Protein 7BV0 (pdb70)

Structure (mmCIF, N/CA/C/O backbone):
data_7BV0
#
_entry.id   7BV0
#
_cell.length_a   107.660
_cell.length_b   107.660
_cell.length_c   75.458
_cell.angle_alpha   90.000
_cell.angle_beta   90.000
_cell.angle_gamma   120.000
#
_symmetry.space_group_name_H-M   'P 63 2 2'
#
loop_
_entity.id
_entity.type
_entity.pdbx_description
1 polymer 'Protein ORF2'
2 water water
#
loop_
_atom_site.group_PDB
_atom_site.id
_atom_site.type_symbol
_atom_site.label_atom_id
_atom_site.label_alt_id
_atom_site.label_comp_id
_atom_site.label_asym_id
_atom_site.label_entity_id
_atom_site.label_seq_id
_atom_site.pdbx_PDB_ins_code
_atom_site.Cartn_x
_atom_site.Cartn_y
_atom_site.Cartn_z
_atom_site.occupancy
_atom_site.B_iso_or_equiv
_atom_site.auth_seq_id
_atom_site.auth_comp_id
_atom_site.auth_asym_id
_atom_site.auth_atom_id
_atom_site.pdbx_PDB_model_num
ATOM 1 N N . PRO A 1 80 ? -30.271 -57.521 -10.368 1.00 42.75 80 PRO A N 1
ATOM 2 C CA . PRO A 1 80 ? -28.885 -57.238 -9.986 1.00 30.96 80 PRO A CA 1
ATOM 3 C C . PRO A 1 80 ? -28.631 -55.744 -9.794 1.00 33.03 80 PRO A C 1
ATOM 4 O O . PRO A 1 80 ? -29.305 -54.920 -10.413 1.00 30.87 80 PRO A O 1
ATOM 8 N N . ALA A 1 81 ? -27.666 -55.408 -8.941 1.00 23.93 81 ALA A N 1
ATOM 9 C CA . ALA A 1 81 ? -27.381 -54.010 -8.652 1.00 21.65 81 ALA A CA 1
ATOM 10 C C . ALA A 1 81 ? -26.882 -53.291 -9.900 1.00 19.21 81 ALA A C 1
ATOM 11 O O . ALA A 1 81 ? -26.278 -53.892 -10.794 1.00 20.78 81 ALA A O 1
ATOM 13 N N . ARG A 1 82 ? -27.150 -51.992 -9.956 1.00 17.93 82 ARG A N 1
ATOM 14 C CA . ARG A 1 82 ? -26.673 -51.179 -11.064 1.00 19.02 82 ARG A CA 1
ATOM 15 C C . ARG A 1 82 ? -25.147 -51.217 -11.103 1.00 19.71 82 ARG A C 1
ATOM 16 O O . ARG A 1 82 ? -24.501 -50.993 -10.070 1.00 19.32 82 ARG A O 1
ATOM 24 N N . PRO A 1 83 ? -24.540 -51.518 -12.251 1.00 15.38 83 PRO A N 1
ATOM 25 C CA . PRO A 1 83 ? -23.079 -51.664 -12.298 1.00 17.08 83 PRO A CA 1
ATOM 26 C C . PRO A 1 83 ? -22.361 -50.370 -11.947 1.00 14.38 83 PRO A C 1
ATOM 27 O O . PRO A 1 83 ? -22.877 -49.268 -12.148 1.00 14.87 83 PRO A O 1
ATOM 31 N N . ILE A 1 84 ? -21.144 -50.523 -11.414 1.00 17.25 84 ILE A N 1
ATOM 32 C CA . ILE A 1 84 ? -20.347 -49.379 -10.986 1.00 14.75 84 ILE A CA 1
ATOM 33 C C . ILE A 1 84 ? -20.035 -48.444 -12.147 1.00 18.84 84 ILE A C 1
ATOM 34 O O . ILE A 1 84 ? -19.772 -47.256 -11.931 1.00 14.86 84 ILE A O 1
ATOM 39 N N . THR A 1 85 ? -20.080 -48.943 -13.381 1.00 15.69 85 THR A N 1
ATOM 40 C CA . THR A 1 85 ? -19.806 -48.121 -14.553 1.00 15.24 85 THR A CA 1
ATOM 41 C C . THR A 1 85 ? -21.002 -47.282 -14.989 1.00 15.10 85 THR A C 1
ATOM 42 O O . THR A 1 85 ? -20.856 -46.467 -15.905 1.00 16.93 85 THR A O 1
ATOM 46 N N . ASN A 1 86 ? -22.168 -47.454 -14.366 1.00 14.25 86 ASN A N 1
ATOM 47 C CA . ASN A 1 86 ? -23.384 -46.729 -14.729 1.00 12.06 86 ASN A CA 1
ATOM 48 C C . ASN A 1 86 ? -23.692 -45.708 -13.644 1.00 14.05 86 ASN A C 1
ATOM 49 O O . ASN A 1 86 ? -24.111 -46.075 -12.541 1.00 17.25 86 ASN A O 1
ATOM 54 N N . TRP A 1 87 ? -23.510 -44.432 -13.963 1.00 13.50 87 TRP A N 1
ATOM 55 C CA . TRP A 1 87 ? -23.778 -43.351 -13.029 1.00 13.28 87 TRP A CA 1
ATOM 56 C C . TRP A 1 87 ? -25.000 -42.558 -13.469 1.00 13.56 87 TRP A C 1
ATOM 57 O O . TRP A 1 87 ? -25.335 -42.501 -14.656 1.00 15.40 87 TRP A O 1
ATOM 68 N N . ARG A 1 88 ? -25.669 -41.952 -12.494 1.00 13.89 88 ARG A N 1
ATOM 69 C CA . ARG A 1 88 ? -26.805 -41.083 -12.743 1.00 12.91 88 ARG A CA 1
ATOM 70 C C . ARG A 1 88 ? -26.641 -39.809 -11.932 1.00 14.44 88 ARG A C 1
ATOM 71 O O . ARG A 1 88 ? -26.036 -39.815 -10.858 1.00 16.09 88 ARG A O 1
ATOM 79 N N . SER A 1 89 ? -27.170 -38.713 -12.468 1.00 15.07 89 SER A N 1
ATOM 80 C CA . SER A 1 89 ? -27.148 -37.447 -11.750 1.00 15.63 89 SER A CA 1
ATOM 81 C C . SER A 1 89 ? -27.846 -37.608 -10.406 1.00 16.95 89 SER A C 1
ATOM 82 O O . SER A 1 89 ? -28.909 -38.228 -10.316 1.00 16.05 89 SER A O 1
ATOM 85 N N . GLY A 1 90 ? -27.234 -37.069 -9.353 1.00 16.87 90 GLY A N 1
ATOM 86 C CA . GLY A 1 90 ? -27.732 -37.265 -8.010 1.00 16.01 90 GLY A CA 1
ATOM 87 C C . GLY A 1 90 ? -27.127 -38.438 -7.270 1.00 15.62 90 GLY A C 1
ATOM 88 O O . GLY A 1 90 ? -27.352 -38.567 -6.059 1.00 16.98 90 GLY A O 1
ATOM 89 N N . ASP A 1 91 ? -26.383 -39.305 -7.956 1.00 13.46 91 ASP A N 1
ATOM 90 C CA . ASP A 1 91 ? -25.643 -40.356 -7.273 1.00 12.89 91 ASP A CA 1
ATOM 91 C C . ASP A 1 91 ? -24.637 -39.744 -6.307 1.00 15.16 91 ASP A C 1
ATOM 92 O O . ASP A 1 91 ? -24.122 -38.644 -6.525 1.00 17.42 91 ASP A O 1
ATOM 97 N N . VAL A 1 92 ? -24.342 -40.473 -5.236 1.00 13.72 92 VAL A N 1
ATOM 98 C CA . VAL A 1 92 ? -23.309 -40.080 -4.285 1.00 12.54 92 VAL A CA 1
ATOM 99 C C . VAL A 1 92 ? -22.079 -40.932 -4.564 1.00 13.89 92 VAL A C 1
ATOM 100 O O . VAL A 1 92 ? -22.168 -42.166 -4.591 1.00 14.87 92 VAL A O 1
ATOM 104 N N . VAL A 1 93 ? -20.937 -40.279 -4.778 1.00 12.21 93 VAL A N 1
ATOM 105 C CA . VAL A 1 93 ? -19.689 -40.962 -5.101 1.00 12.38 93 VAL A CA 1
ATOM 106 C C . VAL A 1 93 ? -18.710 -40.782 -3.941 1.00 14.30 93 VAL A C 1
ATOM 107 O O . VAL A 1 93 ? -18.343 -39.655 -3.581 1.00 14.61 93 VAL A O 1
ATOM 111 N N . TRP A 1 94 ? -18.307 -41.899 -3.348 1.00 12.21 94 TRP A N 1
ATOM 112 C CA . TRP A 1 94 ? -17.283 -41.941 -2.317 1.00 13.70 94 TRP A CA 1
ATOM 113 C C . TRP A 1 94 ? -16.020 -42.543 -2.921 1.00 14.44 94 TRP A C 1
ATOM 114 O O . TRP A 1 94 ? -16.059 -43.620 -3.527 1.00 15.57 94 TRP A O 1
ATOM 125 N N . VAL A 1 95 ? -14.905 -41.838 -2.766 1.00 11.26 95 VAL A N 1
ATOM 126 C CA . VAL A 1 95 ? -13.640 -42.254 -3.359 1.00 12.78 95 VAL A CA 1
ATOM 127 C C . VAL A 1 95 ? -12.554 -42.248 -2.296 1.00 14.54 95 VAL A C 1
ATOM 128 O O . VAL A 1 95 ? -12.586 -41.453 -1.351 1.00 15.56 95 VAL A O 1
ATOM 132 N N . THR A 1 96 ? -11.620 -43.186 -2.438 1.00 12.50 96 THR A N 1
ATOM 133 C CA . THR A 1 96 ? -10.454 -43.288 -1.576 1.00 13.78 96 THR A CA 1
ATOM 134 C C . THR A 1 96 ? -9.218 -43.148 -2.449 1.00 19.14 96 THR A C 1
ATOM 135 O O . THR A 1 96 ? -9.146 -43.756 -3.522 1.00 17.15 96 THR A O 1
ATOM 139 N N . LEU A 1 97 ? -8.257 -42.335 -2.005 1.00 16.43 97 LEU A N 1
ATOM 140 C CA . LEU A 1 97 ? -7.017 -42.104 -2.741 1.00 14.75 97 LEU A CA 1
ATOM 141 C C . LEU A 1 97 ? -5.847 -42.491 -1.843 1.00 16.27 97 LEU A C 1
ATOM 142 O O . LEU A 1 97 ? -5.227 -41.626 -1.204 1.00 17.00 97 LEU A O 1
ATOM 147 N N . PRO A 1 98 ? -5.513 -43.779 -1.775 1.00 14.85 98 PRO A N 1
ATOM 148 C CA . PRO A 1 98 ? -4.373 -44.198 -0.951 1.00 17.54 98 PRO A CA 1
ATOM 149 C C . PRO A 1 98 ? -3.067 -43.676 -1.524 1.00 18.68 98 PRO A C 1
ATOM 150 O O . PRO A 1 98 ? -2.863 -43.672 -2.741 1.00 18.15 98 PRO A O 1
ATOM 154 N N A SER A 1 99 ? -2.186 -43.229 -0.628 0.27 17.86 99 SER A N 1
ATOM 155 N N B SER A 1 99 ? -2.184 -43.231 -0.628 0.73 17.78 99 SER A N 1
ATOM 156 C CA A SER A 1 99 ? -0.852 -42.755 -0.996 0.27 19.67 99 SER A CA 1
ATOM 157 C CA B SER A 1 99 ? -0.851 -42.752 -0.995 0.73 19.65 99 SER A CA 1
ATOM 158 C C A SER A 1 99 ? -0.928 -41.687 -2.085 0.27 18.50 99 SER A C 1
ATOM 159 C C B SER A 1 99 ? -0.928 -41.686 -2.086 0.73 18.49 99 SER A C 1
ATOM 160 O O A SER A 1 99 ? -0.201 -41.721 -3.081 0.27 18.87 99 SER A O 1
ATOM 161 O O B SER A 1 99 ? -0.203 -41.721 -3.082 0.73 18.80 99 SER A O 1
ATOM 166 N N . ALA A 1 100 ? -1.831 -40.730 -1.891 1.00 15.15 100 ALA A N 1
ATOM 167 C CA . ALA A 1 100 ? -2.033 -39.683 -2.880 1.00 16.45 100 ALA A CA 1
ATOM 168 C C . ALA A 1 100 ? -0.828 -38.751 -2.944 1.00 18.43 100 ALA A C 1
ATOM 169 O O . ALA A 1 100 ? -0.136 -38.520 -1.948 1.00 20.52 100 ALA A O 1
ATOM 171 N N . GLU A 1 101 ? -0.581 -38.214 -4.136 1.00 17.26 101 GLU A N 1
ATOM 172 C CA . GLU A 1 101 ? 0.519 -37.292 -4.375 1.00 17.58 101 GLU A CA 1
ATOM 173 C C . GLU A 1 101 ? -0.019 -35.967 -4.897 1.00 15.49 101 GLU A C 1
ATOM 174 O O . GLU A 1 101 ? -1.068 -35.914 -5.544 1.00 17.61 101 GLU A O 1
ATOM 180 N N . TYR A 1 102 ? 0.726 -34.898 -4.629 1.00 18.47 102 TYR A N 1
ATOM 181 C CA . TYR A 1 102 ? 0.352 -33.559 -5.061 1.00 16.23 102 TYR A CA 1
ATOM 182 C C . TYR A 1 102 ? 0.935 -33.271 -6.439 1.00 19.70 102 TYR A C 1
ATOM 183 O O . TYR A 1 102 ? 2.125 -33.499 -6.678 1.00 22.09 102 TYR A O 1
ATOM 192 N N . ALA A 1 103 ? 0.091 -32.773 -7.340 1.00 17.00 103 ALA A N 1
ATOM 193 C CA . ALA A 1 103 ? 0.513 -32.297 -8.651 1.00 19.93 103 ALA A CA 1
ATOM 194 C C . ALA A 1 103 ? 0.202 -30.811 -8.737 1.00 21.27 103 ALA A C 1
ATOM 195 O O . ALA A 1 103 ? -0.944 -30.402 -8.521 1.00 20.05 103 ALA A O 1
ATOM 197 N N . GLN A 1 104 ? 1.220 -30.005 -9.048 1.00 19.18 104 GLN A N 1
ATOM 198 C CA . GLN A 1 104 ? 1.023 -28.559 -9.112 1.00 18.93 104 GLN A CA 1
ATOM 199 C C . GLN A 1 104 ? 0.111 -28.154 -10.265 1.00 18.81 104 GLN A C 1
ATOM 200 O O . GLN A 1 104 ? -0.617 -27.162 -10.154 1.00 20.61 104 GLN A O 1
ATOM 206 N N . SER A 1 105 ? 0.118 -28.903 -11.366 1.00 20.55 105 SER A N 1
ATOM 207 C CA . SER A 1 105 ? -0.658 -28.528 -12.547 1.00 20.57 105 SER A CA 1
ATOM 208 C C . SER A 1 105 ? -1.320 -29.766 -13.134 1.00 24.64 105 SER A C 1
ATOM 209 O O . SER A 1 105 ? -0.638 -30.643 -13.674 1.00 20.53 105 S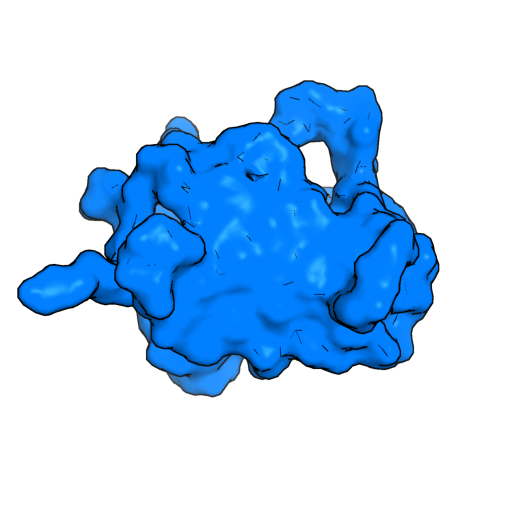ER A O 1
ATOM 212 N N . GLN A 1 106 ? -2.645 -29.830 -13.037 1.00 19.55 106 GLN A N 1
ATOM 213 C CA . GLN A 1 106 ? -3.437 -30.898 -13.634 1.00 22.73 106 GLN A CA 1
ATOM 214 C C . GLN A 1 106 ? -3.936 -30.411 -14.989 1.00 19.64 106 GLN A C 1
ATOM 215 O O . GLN A 1 106 ? -4.686 -29.432 -15.064 1.00 20.82 106 GLN A O 1
ATOM 221 N N A SER A 1 107 ? -3.528 -31.100 -16.058 0.49 18.05 107 SER A N 1
ATOM 222 N N B SER A 1 107 ? -3.530 -31.113 -16.050 0.51 18.00 107 SER A N 1
ATOM 223 C CA A SER A 1 107 ? -3.740 -30.583 -17.407 0.49 20.63 107 SER A CA 1
ATOM 224 C CA B SER A 1 107 ? -3.743 -30.627 -17.409 0.51 20.63 107 SER A CA 1
ATOM 225 C C A SER A 1 107 ? -5.209 -30.541 -17.811 0.49 21.93 107 SER A C 1
ATOM 226 C C B SER A 1 107 ? -5.225 -30.476 -17.732 0.51 21.94 107 SER A C 1
ATOM 227 O O A SER A 1 107 ? -5.571 -29.744 -18.683 0.49 18.75 107 SER A O 1
ATOM 228 O O B SER A 1 107 ? -5.619 -29.552 -18.453 0.51 20.17 107 SER A O 1
ATOM 233 N N . ALA A 1 108 ? -6.060 -31.374 -17.215 1.00 21.52 108 ALA A N 1
ATOM 234 C CA . ALA A 1 108 ? -7.487 -31.332 -17.509 1.00 20.62 108 ALA A CA 1
ATOM 235 C C . ALA A 1 108 ? -8.255 -30.371 -16.609 1.00 22.75 108 ALA A C 1
ATOM 236 O O . ALA A 1 108 ? -9.435 -30.112 -16.869 1.00 24.88 108 ALA A O 1
ATOM 238 N N . MET A 1 109 ? -7.619 -29.833 -15.571 1.00 21.24 109 MET A N 1
ATOM 239 C CA . MET A 1 109 ? -8.251 -28.904 -14.640 1.00 21.01 109 MET A CA 1
ATOM 240 C C . MET A 1 109 ? -7.702 -27.490 -14.799 1.00 20.67 109 MET A C 1
ATOM 241 O O . MET A 1 109 ? -7.496 -26.776 -13.817 1.00 23.37 109 MET A O 1
ATOM 246 N N . GLY A 1 110 ? -7.453 -27.074 -16.038 1.00 19.44 110 GLY A N 1
ATOM 247 C CA . GLY A 1 110 ? -6.921 -25.743 -16.280 1.00 23.67 110 GLY A CA 1
ATOM 248 C C . GLY A 1 110 ? -5.534 -25.523 -15.721 1.00 25.92 110 GLY A C 1
ATOM 249 O O . GLY A 1 110 ? -5.187 -24.389 -15.371 1.00 26.34 110 GLY A O 1
ATOM 250 N N . SER A 1 111 ? -4.731 -26.585 -15.624 1.00 19.51 111 SER A N 1
ATOM 251 C CA . SER A 1 111 ? -3.371 -26.530 -15.080 1.00 20.56 111 SER A CA 1
ATOM 252 C C . SER A 1 111 ? -3.355 -26.078 -13.623 1.00 24.49 111 SER A C 1
ATOM 253 O O . SER A 1 111 ? -2.356 -25.542 -13.137 1.00 22.53 111 SER A O 1
ATOM 256 N N . HIS A 1 112 ? -4.455 -26.296 -12.916 1.00 20.93 112 HIS A N 1
ATOM 257 C CA . HIS A 1 112 ? -4.551 -26.040 -11.488 1.00 21.54 112 HIS A CA 1
ATOM 258 C C . HIS A 1 112 ? -4.181 -27.298 -10.710 1.00 20.34 112 HIS A C 1
ATOM 259 O O . HIS A 1 112 ? -4.168 -28.399 -11.267 1.00 22.17 112 HIS A O 1
ATOM 266 N N . PRO A 1 113 ? -3.847 -27.174 -9.424 1.00 17.85 113 PRO A N 1
ATOM 267 C CA . PRO A 1 113 ? -3.303 -28.323 -8.688 1.00 13.78 113 PRO A CA 1
ATOM 268 C C . PRO A 1 113 ? -4.344 -29.405 -8.437 1.00 19.65 113 PRO A C 1
ATOM 269 O O . PRO A 1 113 ? -5.554 -29.204 -8.561 1.00 18.61 113 PRO A O 1
ATOM 273 N N . ALA A 1 114 ? -3.838 -30.579 -8.062 1.00 19.68 114 ALA A N 1
ATOM 274 C CA . ALA A 1 114 ? -4.691 -31.723 -7.779 1.00 16.91 114 ALA A CA 1
ATOM 275 C C . ALA A 1 114 ? -3.928 -32.736 -6.938 1.00 19.76 114 ALA A C 1
ATOM 276 O O . ALA A 1 114 ? -2.704 -32.846 -7.032 1.00 21.33 114 ALA A O 1
ATOM 278 N N . TYR A 1 115 ? -4.669 -33.460 -6.102 1.00 15.14 115 TYR A N 1
ATOM 279 C CA . TYR A 1 115 ? -4.171 -34.677 -5.477 1.00 15.59 115 TYR A CA 1
ATOM 280 C C . TYR A 1 115 ? -4.584 -35.864 -6.335 1.00 15.73 115 TYR A C 1
ATOM 281 O O . TYR A 1 115 ? -5.690 -35.888 -6.882 1.00 15.39 115 TYR A O 1
ATOM 290 N N . TRP A 1 116 ? -3.694 -36.847 -6.462 1.00 17.01 116 TRP A N 1
ATOM 291 C CA . TRP A 1 116 ? -3.974 -37.990 -7.318 1.00 14.78 116 TRP A CA 1
ATOM 292 C C . TRP A 1 116 ? -3.410 -39.266 -6.711 1.00 15.23 116 TRP A C 1
ATOM 293 O O . TRP A 1 116 ? -2.416 -39.244 -5.982 1.00 16.97 116 TRP A O 1
ATOM 304 N N . SER A 1 117 ? -4.060 -40.383 -7.031 1.00 16.62 117 SER A N 1
ATOM 305 C CA . SER A 1 117 ? -3.657 -41.698 -6.560 1.00 15.18 117 SER A CA 1
ATOM 306 C C . SER A 1 117 ? -3.791 -42.700 -7.696 1.00 17.31 117 SER A C 1
ATOM 307 O O . SER A 1 117 ? -4.675 -42.581 -8.548 1.00 15.54 117 SER A O 1
ATOM 310 N N . GLU A 1 118 ? -2.899 -43.685 -7.703 1.00 17.21 118 GLU A N 1
ATOM 311 C CA . GLU A 1 118 ? -2.956 -44.781 -8.658 1.00 17.47 118 GLU A CA 1
ATOM 312 C C . GLU A 1 118 ? -3.559 -46.045 -8.062 1.00 20.30 118 GLU A C 1
ATOM 313 O O . GLU A 1 118 ? -3.607 -47.074 -8.742 1.00 19.17 118 GLU A O 1
ATOM 319 N N . GLU A 1 119 ? -4.011 -45.996 -6.808 1.00 16.16 119 GLU A N 1
ATOM 320 C CA . GLU A 1 119 ? -4.641 -47.133 -6.146 1.00 16.12 119 GLU A CA 1
ATOM 321 C C . GLU A 1 1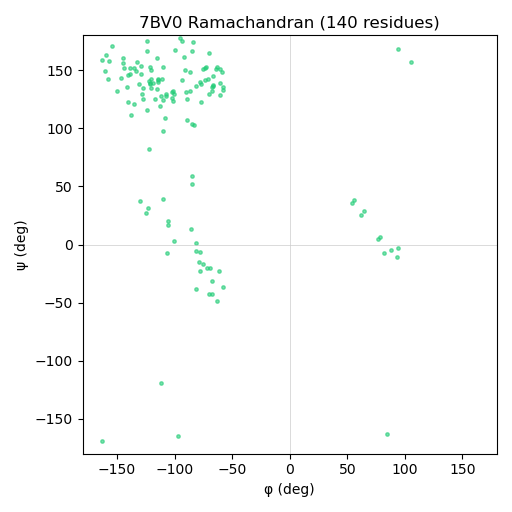19 ? -6.041 -46.771 -5.659 1.00 14.82 119 GLU A C 1
ATOM 322 O O . GLU A 1 119 ? -6.516 -47.300 -4.652 1.00 15.56 119 GLU A O 1
ATOM 328 N N . ALA A 1 120 ? -6.715 -45.879 -6.377 1.00 15.05 120 ALA A N 1
ATOM 329 C CA . ALA A 1 120 ? -7.975 -45.327 -5.909 1.00 14.91 120 ALA A CA 1
ATOM 330 C C . ALA A 1 120 ? -9.114 -46.328 -6.060 1.00 15.37 120 ALA A C 1
ATOM 331 O O . ALA A 1 120 ? -9.104 -47.192 -6.940 1.00 13.23 120 ALA A O 1
ATOM 333 N N . THR A 1 121 ? -10.103 -46.201 -5.179 1.00 13.40 121 THR A N 1
ATOM 334 C CA . THR A 1 121 ? -11.346 -46.947 -5.277 1.00 12.70 121 THR A CA 1
ATOM 335 C C . THR A 1 121 ? -12.503 -45.965 -5.387 1.00 15.87 121 THR A C 1
ATOM 336 O O . THR A 1 121 ? -12.438 -44.844 -4.874 1.00 14.99 121 THR A O 1
ATOM 340 N N . ILE A 1 122 ? -13.559 -46.387 -6.074 1.00 14.43 122 ILE A N 1
ATOM 341 C CA . ILE A 1 122 ? -14.736 -45.555 -6.282 1.00 12.04 122 ILE A CA 1
ATOM 342 C C . ILE A 1 122 ? -15.965 -46.340 -5.842 1.00 14.81 122 ILE A C 1
ATOM 343 O O . ILE A 1 122 ? -16.101 -47.528 -6.157 1.00 15.15 122 ILE A O 1
ATOM 348 N N . ILE A 1 123 ? -16.844 -45.681 -5.088 1.00 12.91 123 ILE A N 1
ATOM 349 C CA . ILE A 1 123 ? -18.014 -46.312 -4.490 1.00 12.42 123 ILE A CA 1
ATOM 350 C C . ILE A 1 123 ? -19.249 -45.501 -4.849 1.00 13.75 123 ILE A C 1
ATOM 351 O O . ILE A 1 123 ? -19.268 -44.278 -4.665 1.00 13.00 123 ILE A O 1
ATOM 356 N N . ASN A 1 124 ? -20.276 -46.178 -5.355 1.00 11.05 124 ASN A N 1
ATOM 357 C CA . ASN A 1 124 ? -21.609 -45.598 -5.474 1.00 13.50 124 ASN A CA 1
ATOM 358 C C . ASN A 1 124 ? -22.337 -45.892 -4.168 1.00 11.76 124 ASN A C 1
ATOM 359 O O . ASN A 1 124 ? -22.715 -47.038 -3.905 1.00 14.23 124 ASN A O 1
ATOM 364 N N . VAL A 1 125 ? -22.528 -44.859 -3.344 1.00 13.82 125 VAL A N 1
ATOM 365 C CA . VAL A 1 125 ? -22.930 -45.086 -1.958 1.00 16.19 125 VAL A CA 1
ATOM 366 C C . VAL A 1 125 ? -24.340 -45.663 -1.881 1.00 19.51 125 VAL A C 1
ATOM 367 O O . VAL A 1 125 ? -24.601 -46.592 -1.106 1.00 21.04 125 VAL A O 1
ATOM 371 N N . ALA A 1 126 ? -25.270 -45.134 -2.680 1.00 15.89 126 ALA A N 1
ATOM 372 C CA . ALA A 1 126 ? -26.651 -45.602 -2.597 1.00 19.44 126 ALA A CA 1
ATOM 373 C C . ALA A 1 126 ? -26.795 -47.024 -3.131 1.00 23.67 126 ALA A C 1
ATOM 374 O O . ALA A 1 126 ? -27.498 -47.845 -2.530 1.00 23.60 126 ALA A O 1
ATOM 376 N N . THR A 1 127 ? -26.141 -47.339 -4.253 1.00 17.82 127 THR A N 1
ATOM 377 C CA . THR A 1 127 ? -26.219 -48.694 -4.791 1.00 19.51 127 THR A CA 1
ATOM 378 C C . THR A 1 127 ? -25.331 -49.674 -4.038 1.00 22.08 127 THR A C 1
ATOM 379 O O . THR A 1 127 ? -25.591 -50.882 -4.079 1.00 22.21 127 THR A O 1
ATOM 383 N N . GLY A 1 128 ? -24.293 -49.185 -3.360 1.00 17.52 128 GLY A N 1
ATOM 384 C CA . GLY A 1 128 ? -23.361 -50.039 -2.659 1.00 18.63 128 GLY A CA 1
ATOM 385 C C . GLY A 1 128 ? -22.279 -50.652 -3.518 1.00 19.49 128 GLY A C 1
ATOM 386 O O . GLY A 1 128 ? -21.364 -51.282 -2.972 1.00 22.46 128 GLY A O 1
ATOM 387 N N . GLN A 1 129 ? -22.348 -50.497 -4.837 1.00 16.17 129 GLN A N 1
ATOM 388 C CA . GLN A 1 129 ? -21.341 -51.073 -5.716 1.00 15.41 129 GLN A CA 1
ATOM 389 C C . GLN A 1 129 ? -20.035 -50.290 -5.625 1.00 18.21 129 GLN A C 1
ATOM 390 O O . GLN A 1 129 ? -20.021 -49.089 -5.343 1.00 15.11 129 GLN A O 1
ATOM 396 N N . ARG A 1 130 ? -18.928 -50.984 -5.878 1.00 15.81 130 ARG A N 1
ATOM 397 C CA . ARG A 1 130 ? -17.613 -50.371 -5.760 1.00 15.46 130 ARG A CA 1
ATOM 398 C C . ARG A 1 130 ? -16.622 -51.149 -6.610 1.00 18.51 130 ARG A C 1
ATOM 399 O O . ARG A 1 130 ? -16.834 -52.323 -6.925 1.00 16.98 130 ARG A O 1
ATOM 407 N N . ALA A 1 131 ? -15.527 -50.481 -6.964 1.00 14.44 131 ALA A N 1
ATOM 408 C CA . ALA A 1 131 ? -14.464 -51.118 -7.727 1.00 18.47 131 ALA A CA 1
ATOM 409 C C . ALA A 1 131 ? -13.203 -50.276 -7.625 1.00 17.43 131 ALA A C 1
ATOM 410 O O . ALA A 1 131 ? -13.252 -49.081 -7.323 1.00 16.49 131 ALA A O 1
ATOM 412 N N . ALA A 1 132 ? -12.069 -50.921 -7.875 1.00 15.02 132 ALA A N 1
ATOM 413 C CA . ALA A 1 132 ? -10.829 -50.184 -8.053 1.00 13.55 132 ALA A CA 1
ATOM 414 C C . ALA A 1 132 ? -10.917 -49.353 -9.325 1.00 15.81 132 ALA A C 1
ATOM 415 O O . ALA A 1 132 ? -11.400 -49.825 -10.358 1.00 16.27 132 ALA A O 1
ATOM 417 N N . VAL A 1 133 ? -10.468 -48.098 -9.240 1.00 14.33 133 VAL A N 1
ATOM 418 C CA . VAL A 1 133 ? -10.510 -47.214 -10.403 1.00 11.99 133 VAL A CA 1
A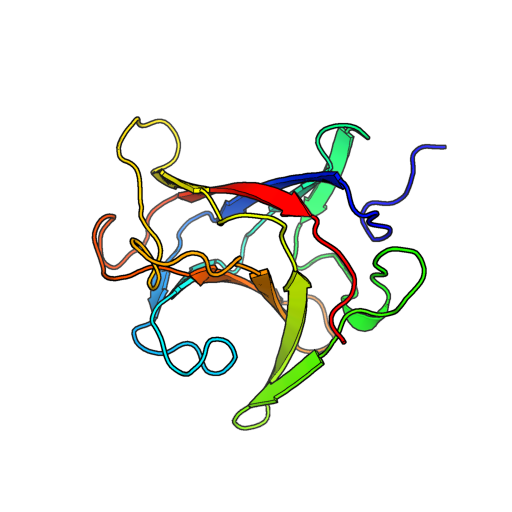TOM 419 C C . VAL A 1 133 ? -9.725 -47.818 -11.563 1.00 14.99 133 VAL A C 1
ATOM 420 O O . VAL A 1 133 ? -10.133 -47.714 -12.727 1.00 14.29 133 VAL A O 1
ATOM 424 N N . SER A 1 134 ? -8.609 -48.485 -11.265 1.00 13.90 134 SER A N 1
ATOM 425 C CA . SER A 1 134 ? -7.795 -49.097 -12.311 1.00 13.97 134 SER A CA 1
ATOM 426 C C . SER A 1 134 ? -8.435 -50.340 -12.918 1.00 17.14 134 SER A C 1
ATOM 427 O O . SER A 1 134 ? -7.943 -50.830 -13.940 1.00 18.06 134 SER A O 1
ATOM 430 N N A SER A 1 135 ? -9.506 -50.858 -12.319 0.25 16.58 135 SER A N 1
ATOM 431 N N B SER A 1 135 ? -9.505 -50.865 -12.324 0.75 16.93 135 SER A N 1
ATOM 432 C CA A SER A 1 135 ? -10.210 -52.024 -12.834 0.25 18.71 135 SER A CA 1
ATOM 433 C CA B SER A 1 135 ? -10.192 -52.025 -12.877 0.75 18.78 135 SER A CA 1
ATOM 434 C C A SER A 1 135 ? -11.412 -51.658 -13.692 0.25 19.97 135 SER A C 1
ATOM 435 C C B SER A 1 135 ? -11.300 -51.647 -13.849 0.75 20.33 135 SER A C 1
ATOM 436 O O A SER A 1 135 ? -12.138 -52.555 -14.131 0.25 18.26 135 SER A O 1
ATOM 437 O O B SER A 1 135 ? -11.839 -52.530 -14.524 0.75 18.11 135 SER A O 1
ATOM 442 N N . ILE A 1 136 ? -11.642 -50.371 -13.937 1.00 13.78 136 ILE A N 1
ATOM 443 C CA . ILE A 1 136 ? -12.769 -49.905 -14.734 1.00 13.08 136 ILE A CA 1
ATOM 444 C C . ILE A 1 136 ? -12.283 -49.514 -16.122 1.00 16.70 136 ILE A C 1
ATOM 445 O O . ILE A 1 136 ? -11.252 -48.847 -16.269 1.00 15.45 136 ILE A O 1
ATOM 450 N N . LYS A 1 137 ? -13.019 -49.939 -17.148 1.00 14.08 137 LYS A N 1
ATOM 451 C CA . LYS A 1 137 ? -12.776 -49.481 -18.515 1.00 14.40 137 LYS A CA 1
ATOM 452 C C . LYS A 1 137 ? -13.494 -48.149 -18.684 1.00 13.52 137 LYS A C 1
ATOM 453 O O . LYS A 1 137 ? -14.714 -48.099 -18.850 1.00 14.63 137 LYS A O 1
ATOM 459 N N . TRP A 1 138 ? -12.734 -47.054 -18.638 1.00 15.67 138 TRP A N 1
ATOM 460 C CA . TRP A 1 138 ? -13.359 -45.748 -18.473 1.00 14.46 138 TRP A CA 1
ATOM 461 C C . TRP A 1 138 ? -14.037 -45.246 -19.740 1.00 15.11 138 TRP A C 1
ATOM 462 O O . TRP A 1 138 ? -14.881 -44.348 -19.653 1.00 16.06 138 TRP A O 1
ATOM 473 N N . ASP A 1 139 ? -13.725 -45.817 -20.903 1.00 13.20 139 ASP A N 1
ATOM 474 C CA . ASP A 1 139 ? -14.471 -45.466 -22.104 1.00 16.53 139 ASP A CA 1
ATOM 475 C C . ASP A 1 139 ? -15.791 -46.219 -22.214 1.00 16.45 139 ASP A C 1
ATOM 476 O O . ASP A 1 139 ? -16.522 -46.021 -23.190 1.00 16.74 139 ASP A O 1
ATOM 481 N N . GLN A 1 140 ? -16.115 -47.065 -21.231 1.00 13.56 140 GLN A N 1
ATOM 482 C CA . GLN A 1 140 ? -17.418 -47.708 -21.137 1.00 13.45 140 GLN A CA 1
ATOM 483 C C . GLN A 1 140 ? -18.295 -47.128 -20.036 1.00 16.88 140 GLN A C 1
ATOM 484 O O . GLN A 1 140 ? -19.469 -47.500 -19.942 1.00 15.22 140 GLN A O 1
ATOM 490 N N . VAL A 1 141 ? -17.758 -46.236 -19.201 1.00 14.47 141 VAL A N 1
ATOM 491 C CA . VAL A 1 141 ? -18.546 -45.613 -18.145 1.00 12.20 141 VAL A CA 1
ATOM 492 C C . VAL A 1 141 ? -19.543 -44.643 -18.761 1.00 13.74 141 VAL A C 1
ATOM 493 O O . VAL A 1 141 ? -19.242 -43.955 -19.746 1.00 16.78 141 VAL A O 1
ATOM 497 N N . THR A 1 142 ? -20.744 -44.584 -18.189 1.00 13.47 142 THR A N 1
ATOM 498 C CA . THR A 1 142 ? -21.759 -43.656 -18.658 1.00 13.15 142 THR A CA 1
ATOM 499 C C . THR A 1 142 ? -22.326 -42.847 -17.503 1.00 18.27 142 THR A C 1
ATOM 500 O O . THR A 1 142 ? -22.327 -43.285 -16.349 1.00 15.69 142 THR A O 1
ATOM 504 N N . LEU A 1 143 ? -22.804 -41.653 -17.840 1.00 13.83 143 LEU A N 1
ATOM 505 C CA . LEU A 1 143 ? -23.549 -40.792 -16.934 1.00 13.73 143 LEU A CA 1
ATOM 506 C C . LEU A 1 143 ? -24.877 -40.473 -17.601 1.00 15.52 143 LEU A C 1
ATOM 507 O O . LEU A 1 143 ? -24.901 -39.829 -18.656 1.00 17.87 143 LEU A O 1
ATOM 512 N N . ASN A 1 144 ? -25.973 -40.931 -16.994 1.00 15.90 144 ASN A N 1
ATOM 513 C CA . ASN A 1 144 ? -27.308 -40.804 -17.582 1.00 16.72 144 ASN A CA 1
ATOM 514 C C . ASN A 1 144 ? -27.352 -41.424 -18.978 1.00 21.72 144 ASN A C 1
ATOM 515 O O . ASN A 1 144 ? -27.994 -40.901 -19.892 1.00 19.00 144 ASN A O 1
ATOM 520 N N . GLY A 1 145 ? -26.651 -42.543 -19.149 1.00 14.57 145 GLY A N 1
ATOM 521 C CA . GLY A 1 145 ? -26.645 -43.247 -20.414 1.00 17.95 145 GLY A CA 1
ATOM 522 C C . GLY A 1 145 ? -25.754 -42.658 -21.484 1.00 20.17 145 GLY A C 1
ATOM 523 O O . GLY A 1 145 ? -25.795 -43.129 -22.626 1.00 18.77 145 GLY A O 1
ATOM 524 N N . LYS A 1 146 ? -24.955 -41.647 -21.161 1.00 16.92 146 LYS A N 1
ATOM 525 C CA . LYS A 1 146 ? -24.061 -41.014 -22.119 1.00 17.18 146 LYS A CA 1
ATOM 526 C C . LYS A 1 146 ? -22.615 -41.260 -21.716 1.00 17.52 146 LYS A C 1
ATOM 527 O O . LYS A 1 146 ? -22.282 -41.238 -20.528 1.00 16.82 146 LYS A O 1
ATOM 533 N N . ALA A 1 147 ? -21.759 -41.493 -22.710 1.00 15.33 147 ALA A N 1
ATOM 534 C CA . ALA A 1 147 ? -20.337 -41.650 -22.441 1.00 16.45 147 ALA A CA 1
ATOM 535 C C . ALA A 1 147 ? -19.785 -40.400 -21.767 1.00 16.35 147 ALA A C 1
ATOM 536 O O . ALA A 1 147 ? -20.254 -39.283 -21.998 1.00 17.67 147 ALA A O 1
ATOM 538 N N . LEU A 1 148 ? -18.784 -40.597 -20.915 1.00 12.79 148 LEU A N 1
ATOM 539 C CA . LEU A 1 148 ? -18.168 -39.472 -20.228 1.00 14.92 148 LEU A CA 1
ATOM 540 C C . LEU A 1 148 ? -17.433 -38.581 -21.219 1.00 19.07 148 LEU A C 1
ATOM 541 O O . LEU A 1 148 ? -16.862 -39.058 -22.204 1.00 19.04 148 LEU A O 1
ATOM 546 N N . HIS A 1 149 ? -17.463 -37.276 -20.960 1.00 14.28 149 HIS A N 1
ATOM 547 C CA . HIS A 1 149 ? -16.602 -36.357 -21.689 1.00 17.88 149 HIS A CA 1
ATOM 548 C C . HIS A 1 149 ? -15.144 -36.727 -21.452 1.00 17.46 149 HIS A C 1
ATOM 549 O O . HIS A 1 149 ? -14.752 -37.075 -20.335 1.00 15.27 149 HIS A O 1
ATOM 556 N N . LYS A 1 150 ? -14.339 -36.671 -22.511 1.00 17.38 150 LYS A N 1
ATOM 557 C CA . LYS A 1 150 ? -12.924 -36.994 -22.412 1.00 15.52 150 LYS A CA 1
ATOM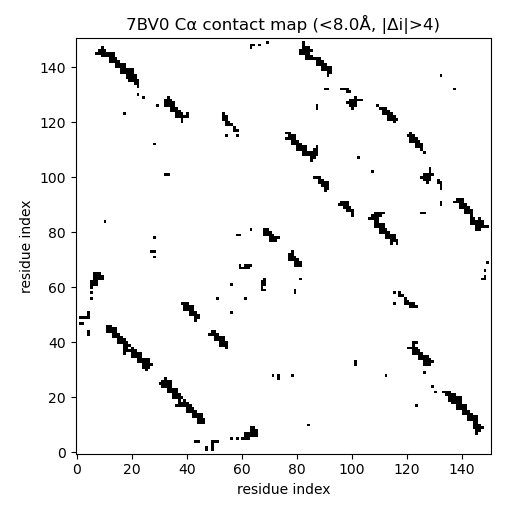 558 C C . LYS A 1 150 ? -12.092 -35.959 -23.158 1.00 17.48 150 LYS A C 1
ATOM 559 O O . LYS A 1 150 ? -12.556 -35.336 -24.117 1.00 16.98 150 LYS A O 1
ATOM 565 N N . GLU A 1 151 ? -10.855 -35.783 -22.696 1.00 17.80 151 GLU A N 1
ATOM 566 C CA . GLU A 1 151 ? -9.919 -34.828 -23.271 1.00 18.23 151 GLU A CA 1
ATOM 567 C C . GLU A 1 151 ? -8.526 -35.434 -23.290 1.00 18.47 151 GLU A C 1
ATOM 568 O O . GLU A 1 151 ? -8.146 -36.183 -22.386 1.00 20.33 151 GLU A O 1
ATOM 574 N N . THR A 1 152 ? -7.762 -35.091 -24.324 1.00 18.48 152 THR A N 1
ATOM 575 C CA . THR A 1 152 ? -6.365 -35.485 -24.434 1.00 18.54 152 THR A CA 1
ATOM 576 C C . THR A 1 152 ? -5.487 -34.269 -24.184 1.00 20.68 152 THR A C 1
ATOM 577 O O . THR A 1 152 ? -5.698 -33.212 -24.789 1.00 21.65 152 THR A O 1
ATOM 581 N N . HIS A 1 153 ? -4.517 -34.419 -23.285 1.00 17.39 153 HIS A N 1
ATOM 582 C CA . HIS A 1 153 ? -3.599 -33.346 -22.929 1.00 17.24 153 HIS A CA 1
ATOM 583 C C . HIS A 1 153 ? -2.192 -33.912 -22.887 1.00 21.06 153 HIS A C 1
ATOM 584 O O . HIS A 1 153 ? -1.919 -34.836 -22.113 1.00 17.21 153 HIS A O 1
ATOM 591 N N . SER A 1 154 ? -1.305 -33.349 -23.710 1.00 18.90 154 SER A N 1
ATOM 592 C CA . SER A 1 154 ? 0.080 -33.803 -23.824 1.00 19.43 154 SER A CA 1
ATOM 593 C C . SER A 1 154 ? 0.134 -35.296 -24.137 1.00 17.36 154 SER A C 1
ATOM 594 O O . SER A 1 154 ? 1.010 -36.024 -23.666 1.00 22.96 154 SER A O 1
ATOM 597 N N . GLY A 1 155 ? -0.829 -35.753 -24.937 1.00 18.15 155 GLY A N 1
ATOM 598 C CA . GLY A 1 155 ? -0.892 -37.124 -25.398 1.00 20.50 155 GLY A CA 1
ATOM 599 C C . GLY A 1 155 ? -1.619 -38.100 -24.495 1.00 21.22 155 GLY A C 1
ATOM 600 O O . GLY A 1 155 ? -1.787 -39.263 -24.884 1.00 23.46 155 GLY A O 1
ATOM 601 N N . LEU A 1 156 ? -2.068 -37.673 -23.316 1.00 18.42 156 LEU A N 1
ATOM 602 C CA . LEU A 1 156 ? -2.714 -38.552 -22.349 1.00 19.67 156 LEU A CA 1
ATOM 603 C C . LEU A 1 156 ? -4.194 -38.206 -22.224 1.00 20.27 156 LEU A C 1
ATOM 604 O O . LEU A 1 156 ? -4.569 -37.030 -22.251 1.00 19.19 156 LEU A O 1
ATOM 609 N N . VAL A 1 157 ? -5.029 -39.233 -22.059 1.00 17.19 157 VAL A N 1
ATOM 610 C CA . VAL A 1 157 ? -6.484 -39.099 -22.132 1.00 17.14 157 VAL A CA 1
ATOM 611 C C . VAL A 1 157 ? -7.071 -39.084 -20.726 1.00 16.26 157 VAL A C 1
ATOM 612 O O . VAL A 1 157 ? -6.755 -39.952 -19.902 1.00 16.94 157 VAL A O 1
ATOM 616 N N . TYR A 1 158 ? -7.948 -38.115 -20.461 1.00 16.17 158 TYR A N 1
ATOM 617 C CA . TYR A 1 158 ? -8.609 -37.963 -19.171 1.00 16.34 158 TYR A CA 1
ATOM 618 C C . TYR A 1 158 ? -10.118 -38.052 -19.353 1.00 16.51 158 TYR A C 1
ATOM 619 O O . TYR A 1 158 ? -10.662 -37.542 -20.335 1.00 16.69 158 TYR A O 1
ATOM 628 N N . TYR A 1 159 ? -10.792 -38.679 -18.391 1.00 13.35 159 TYR A N 1
ATOM 629 C CA . TYR A 1 159 ? -12.241 -38.842 -18.413 1.00 13.05 159 TYR A CA 1
ATOM 630 C C . TYR A 1 159 ? -12.860 -38.064 -17.259 1.00 13.45 159 TYR A C 1
ATOM 631 O O . TYR A 1 159 ? -12.320 -38.055 -16.148 1.00 14.35 159 TYR A O 1
ATOM 640 N N . GLN A 1 160 ? -13.991 -37.412 -17.523 1.00 14.24 160 GLN A N 1
ATOM 641 C CA . GLN A 1 160 ? -14.595 -36.468 -16.588 1.00 12.25 160 GLN A CA 1
ATOM 642 C C . GLN A 1 160 ? -15.888 -37.025 -16.007 1.00 13.14 160 GLN A C 1
ATOM 643 O O . GLN A 1 160 ? -16.811 -37.372 -16.751 1.00 15.57 160 GLN A O 1
ATOM 649 N N . LEU A 1 161 ? -15.957 -37.087 -14.678 1.00 15.11 161 LEU A N 1
ATOM 650 C CA . LEU A 1 161 ? -17.200 -37.385 -13.973 1.00 14.98 161 LEU A CA 1
ATOM 651 C C . LEU A 1 161 ? -17.647 -36.113 -13.267 1.00 14.20 161 LEU A C 1
ATOM 652 O O . LEU A 1 161 ? -17.147 -35.802 -12.173 1.00 15.69 161 LEU A O 1
ATOM 657 N N . PRO A 1 162 ? -18.560 -35.339 -13.845 1.00 13.60 162 PRO A N 1
ATOM 658 C CA . PRO A 1 162 ? -18.889 -34.033 -13.268 1.00 14.89 162 PRO A CA 1
ATOM 659 C C . PRO A 1 162 ? -19.703 -34.176 -11.994 1.00 15.61 162 PRO A C 1
ATOM 660 O O . PRO A 1 162 ? -20.435 -35.150 -11.799 1.00 15.29 162 PRO A O 1
ATOM 664 N N . LEU A 1 163 ? -19.568 -33.180 -11.125 1.00 13.90 163 LEU A N 1
ATOM 665 C CA . LEU A 1 163 ? -20.281 -33.136 -9.859 1.00 12.39 163 LEU A CA 1
ATOM 666 C C . LEU A 1 163 ? -21.243 -31.958 -9.840 1.00 17.53 163 LEU A C 1
ATOM 667 O O . LEU A 1 163 ? -21.115 -31.007 -10.617 1.00 16.08 163 LEU A O 1
ATOM 672 N N . MET A 1 164 ? -22.226 -32.036 -8.948 1.00 16.73 164 MET A N 1
ATOM 673 C CA . MET A 1 164 ? -23.008 -30.872 -8.555 1.00 17.01 164 MET A CA 1
ATOM 674 C C . MET A 1 164 ? -22.479 -30.415 -7.203 1.00 17.73 164 MET A C 1
ATOM 675 O O . MET A 1 164 ? -22.421 -31.205 -6.254 1.00 20.17 164 MET A O 1
ATOM 680 N N . GLY A 1 165 ? -22.059 -29.156 -7.127 1.00 15.74 165 GLY A N 1
ATOM 681 C CA . GLY A 1 165 ? -21.323 -28.705 -5.967 1.00 17.22 165 GLY A CA 1
ATOM 682 C C . GLY A 1 165 ? -19.844 -29.024 -6.105 1.00 15.50 165 GLY A C 1
ATOM 683 O O . GLY A 1 165 ? -19.336 -29.326 -7.190 1.00 17.32 165 GLY A O 1
ATOM 684 N N . LYS A 1 166 ? -19.147 -28.969 -4.979 1.00 15.14 166 LYS A N 1
ATOM 685 C CA . LYS A 1 166 ? -17.705 -29.147 -4.962 1.00 15.08 166 LYS A CA 1
ATOM 686 C C . LYS A 1 166 ? -17.339 -30.568 -4.554 1.00 15.73 166 LYS A C 1
ATOM 687 O O . LYS A 1 166 ? -18.173 -31.345 -4.082 1.00 17.09 166 LYS A O 1
ATOM 693 N N . ILE A 1 167 ? -16.071 -30.909 -4.750 1.00 12.99 167 ILE A N 1
ATOM 694 C CA . ILE A 1 167 ? -15.533 -32.163 -4.237 1.00 14.18 167 ILE A CA 1
ATOM 695 C C . ILE A 1 167 ? -15.006 -31.905 -2.831 1.00 17.65 167 ILE A C 1
ATOM 696 O O . ILE A 1 167 ? -14.215 -30.981 -2.607 1.00 18.55 167 ILE A O 1
ATOM 701 N N . ASN A 1 168 ? -15.484 -32.692 -1.874 1.00 12.91 168 ASN A N 1
ATOM 702 C CA . ASN A 1 168 ? -15.060 -32.605 -0.485 1.00 14.53 168 ASN A CA 1
ATOM 703 C C . ASN A 1 168 ? -14.057 -33.718 -0.219 1.00 17.81 168 ASN A C 1
ATOM 704 O O . ASN A 1 168 ? -14.311 -34.877 -0.563 1.00 14.67 168 ASN A O 1
ATOM 709 N N . PHE A 1 169 ? -12.910 -33.371 0.362 1.00 14.31 169 PHE A N 1
ATOM 710 C CA . PHE A 1 169 ? -11.913 -34.383 0.672 1.00 14.28 169 PHE A CA 1
ATOM 711 C C . PHE A 1 169 ? -11.199 -34.036 1.969 1.00 14.12 169 PHE A C 1
ATOM 712 O O . PHE A 1 169 ? -11.226 -32.896 2.438 1.00 14.31 169 PHE A O 1
ATOM 720 N N . TRP A 1 170 ? -10.571 -35.055 2.552 1.00 15.99 170 TRP A N 1
ATOM 721 C CA . TRP A 1 170 ? -9.908 -34.926 3.841 1.00 16.91 170 TRP A CA 1
ATOM 722 C C . TRP A 1 170 ? -8.895 -36.053 3.982 1.00 17.96 170 TRP A C 1
ATOM 723 O O . TRP A 1 170 ? -8.941 -37.050 3.256 1.00 17.02 170 TRP A O 1
ATOM 734 N N . GLN A 1 171 ? -7.971 -35.880 4.924 1.00 16.71 171 GLN A N 1
ATOM 735 C CA . GLN A 1 171 ? -7.005 -36.934 5.203 1.00 16.86 171 GLN A CA 1
ATOM 736 C C . GLN A 1 171 ? -7.707 -38.104 5.877 1.00 19.04 171 GLN A C 1
ATOM 737 O O . GLN A 1 171 ? -8.438 -37.921 6.855 1.00 20.28 171 GLN A O 1
ATOM 743 N N . GLN A 1 172 ? -7.483 -39.306 5.348 1.00 17.56 172 GLN A N 1
ATOM 744 C CA . GLN A 1 172 ? -8.232 -40.481 5.777 1.00 19.17 172 GLN A CA 1
ATOM 745 C C . GLN A 1 172 ? -8.077 -40.720 7.273 1.00 19.21 172 GLN A C 1
ATOM 746 O O . GLN A 1 172 ? -6.965 -40.693 7.809 1.00 22.73 172 GLN A O 1
ATOM 752 N N . GLY A 1 173 ? -9.202 -40.958 7.944 1.00 23.37 173 GLY A N 1
ATOM 753 C CA . GLY A 1 173 ? -9.207 -41.220 9.366 1.00 26.90 173 GLY A CA 1
ATOM 754 C C . GLY A 1 173 ? -9.036 -40.005 10.249 1.00 30.66 173 GLY A C 1
ATOM 755 O O . GLY A 1 173 ? -8.938 -40.161 11.473 1.00 30.12 173 GLY A O 1
ATOM 756 N N . THR A 1 174 ? -8.994 -38.806 9.678 1.00 18.84 174 THR A N 1
ATOM 757 C CA . THR A 1 174 ? -8.801 -37.577 10.432 1.00 20.28 174 THR A CA 1
ATOM 758 C C . THR A 1 174 ? -9.946 -36.612 10.158 1.00 16.58 174 THR A C 1
ATOM 759 O O . THR A 1 174 ? -10.823 -36.863 9.327 1.00 18.65 174 THR A O 1
ATOM 763 N N . THR A 1 175 ? -9.925 -35.490 10.878 1.00 17.65 175 THR A N 1
ATOM 764 C CA . THR A 1 175 ? -10.791 -34.355 10.589 1.00 17.27 175 THR A CA 1
ATOM 765 C C . THR A 1 175 ? -10.020 -33.212 9.938 1.00 18.45 175 THR A C 1
ATOM 766 O O . THR A 1 175 ? -10.472 -32.063 9.967 1.00 18.28 175 THR A O 1
ATOM 770 N N . LYS A 1 176 ? -8.857 -33.507 9.360 1.00 15.78 176 LYS A N 1
ATOM 771 C CA . LYS A 1 176 ? -8.064 -32.517 8.634 1.00 14.83 176 LYS A CA 1
ATOM 772 C C . LYS A 1 176 ? -8.603 -32.449 7.212 1.00 17.46 176 LYS A C 1
ATOM 773 O O . LYS A 1 176 ? -8.349 -33.337 6.394 1.00 16.30 176 LYS A O 1
ATOM 779 N N . ALA A 1 177 ? -9.355 -31.395 6.916 1.00 17.34 177 ALA A N 1
ATOM 780 C CA . ALA A 1 177 ? -10.028 -31.261 5.635 1.00 14.06 177 ALA A CA 1
ATOM 781 C C . ALA A 1 177 ? -9.117 -30.622 4.596 1.00 16.91 177 ALA A C 1
ATOM 782 O O . ALA A 1 177 ? -8.252 -29.802 4.913 1.00 18.13 177 ALA A O 1
ATOM 784 N N . GLY A 1 178 ? -9.316 -31.016 3.341 1.00 18.81 178 GLY A N 1
ATOM 785 C CA . GLY A 1 178 ? -8.738 -30.289 2.233 1.00 16.85 178 GLY A CA 1
ATOM 786 C C . GLY A 1 178 ? -9.706 -29.257 1.687 1.00 15.66 178 GLY A C 1
ATOM 787 O O . GLY A 1 178 ? -10.853 -29.157 2.116 1.00 16.44 178 GLY A O 1
ATOM 788 N N . TYR A 1 179 ? -9.222 -28.464 0.735 1.00 15.47 179 TYR A N 1
ATOM 789 C CA . TYR A 1 179 ? -10.101 -27.563 0.005 1.00 15.23 179 TYR A CA 1
ATOM 790 C C . TYR A 1 179 ? -9.611 -27.460 -1.432 1.00 14.80 179 TYR A C 1
ATOM 791 O O . TYR A 1 179 ? -8.438 -27.705 -1.723 1.00 17.85 179 TYR A O 1
ATOM 800 N N . THR A 1 180 ? -10.532 -27.111 -2.325 1.00 16.70 180 THR A N 1
ATOM 801 C CA . THR A 1 180 ? -10.289 -27.150 -3.757 1.00 15.12 180 THR A CA 1
ATOM 802 C C . THR A 1 180 ? -9.603 -25.872 -4.233 1.00 17.42 180 THR A C 1
ATOM 803 O O . THR A 1 180 ? -9.419 -24.911 -3.484 1.00 18.47 180 THR A O 1
ATOM 807 N N . TYR A 1 181 ? -9.231 -25.869 -5.515 1.00 15.80 181 TYR A N 1
ATOM 808 C CA . TYR A 1 181 ? -8.656 -24.665 -6.106 1.00 18.14 181 TYR A CA 1
ATOM 809 C C . TYR A 1 181 ? -9.664 -23.522 -6.104 1.00 16.60 181 TYR A C 1
ATOM 810 O O . TYR A 1 181 ? -9.351 -22.402 -5.685 1.00 20.84 181 TYR A O 1
ATOM 819 N N . ASN A 1 182 ? -10.886 -23.787 -6.571 1.00 16.40 182 ASN A N 1
ATOM 820 C CA . ASN A 1 182 ? -11.957 -22.790 -6.576 1.00 16.82 182 ASN A CA 1
ATOM 821 C C . ASN A 1 182 ? -12.677 -22.774 -5.226 1.00 17.55 182 ASN A C 1
ATOM 822 O O . ASN A 1 182 ? -13.884 -22.986 -5.127 1.00 18.30 182 ASN A O 1
ATOM 827 N N . TYR A 1 183 ? -11.906 -22.507 -4.167 1.00 18.41 183 TYR A N 1
ATOM 828 C CA . TYR A 1 183 ? -12.440 -22.697 -2.824 1.00 18.89 183 TYR A CA 1
ATOM 829 C C . TYR A 1 183 ? -13.483 -21.651 -2.447 1.00 18.85 183 TYR A C 1
ATOM 830 O O . TYR A 1 183 ? -14.285 -21.900 -1.541 1.00 19.80 183 TYR A O 1
ATOM 839 N N . ASN A 1 184 ? -13.507 -20.503 -3.120 1.00 15.86 184 ASN A N 1
ATOM 840 C CA . ASN A 1 184 ? -14.454 -19.443 -2.796 1.00 19.65 184 ASN A CA 1
ATOM 841 C C . ASN A 1 184 ? -15.179 -18.954 -4.043 1.00 20.42 184 ASN A C 1
ATOM 842 O O . ASN A 1 184 ? -15.458 -17.762 -4.193 1.00 18.50 184 ASN A O 1
ATOM 847 N N . THR A 1 185 ? -15.498 -19.866 -4.957 1.00 19.55 185 THR A N 1
ATOM 848 C CA . THR A 1 185 ? -16.332 -19.564 -6.111 1.00 16.28 185 THR A CA 1
ATOM 849 C C . THR A 1 185 ? -17.525 -20.509 -6.134 1.00 19.29 185 THR A C 1
ATOM 850 O O . THR A 1 185 ? -17.558 -21.523 -5.431 1.00 17.01 185 THR A O 1
ATOM 854 N N . THR A 1 186 ? -18.505 -20.171 -6.968 1.00 18.05 186 THR A N 1
ATOM 855 C CA . THR A 1 186 ? -19.692 -20.994 -7.151 1.00 17.47 186 THR A CA 1
ATOM 856 C C . THR A 1 186 ? -19.496 -22.089 -8.194 1.00 15.73 186 THR A C 1
ATOM 857 O O . THR A 1 186 ? -20.480 -22.693 -8.634 1.00 17.71 186 THR A O 1
ATOM 861 N N . ASP A 1 187 ? -18.257 -22.354 -8.597 1.00 18.34 187 ASP A N 1
ATOM 862 C CA . ASP A 1 187 ? -17.995 -23.381 -9.594 1.00 18.39 187 ASP A CA 1
ATOM 863 C C . ASP A 1 187 ? -18.162 -24.772 -8.999 1.00 17.30 187 ASP A C 1
ATOM 864 O O . ASP A 1 187 ? -17.788 -25.026 -7.851 1.00 19.40 187 ASP A O 1
ATOM 869 N N . SER A 1 188 ? -18.718 -25.676 -9.793 1.00 18.52 188 SER A N 1
ATOM 870 C CA . SER A 1 188 ? -18.825 -27.071 -9.404 1.00 16.56 188 SER A CA 1
ATOM 871 C C . SER A 1 188 ? -17.597 -27.831 -9.895 1.00 19.17 188 SER A C 1
ATOM 872 O O . SER A 1 188 ? -16.986 -27.471 -10.905 1.00 19.43 188 SER A O 1
ATOM 875 N N . ASP A 1 189 ? -17.226 -28.876 -9.157 1.00 15.21 189 ASP A N 1
ATOM 876 C CA . ASP A 1 189 ? -16.016 -29.632 -9.440 1.00 12.57 189 ASP A CA 1
ATOM 877 C C . ASP A 1 189 ? -16.333 -30.859 -10.286 1.00 16.01 189 ASP A C 1
ATOM 878 O O . ASP A 1 189 ? -17.485 -31.144 -10.618 1.00 14.61 189 ASP A O 1
ATOM 883 N N . SER A 1 190 ? -15.281 -31.594 -10.638 1.00 14.96 190 SER A N 1
ATOM 884 C CA . SER A 1 190 ? -15.399 -32.821 -11.409 1.00 14.01 190 SER A CA 1
ATOM 885 C C . SER A 1 190 ? -14.309 -33.774 -10.949 1.00 18.27 190 SER A C 1
ATOM 886 O O . SER A 1 190 ? -13.194 -33.345 -10.638 1.00 18.33 190 SER A O 1
ATOM 889 N N . LEU A 1 191 ? -14.631 -35.061 -10.906 1.00 16.71 191 LEU A N 1
ATOM 890 C CA . LEU A 1 191 ? -13.593 -36.073 -10.799 1.00 14.90 191 LEU A CA 1
ATOM 891 C C . LEU A 1 191 ? -13.009 -36.322 -12.181 1.00 15.34 191 LEU A C 1
ATOM 892 O O . LEU A 1 191 ? -13.740 -36.405 -13.172 1.00 15.79 191 LEU A O 1
ATOM 897 N N . TRP A 1 192 ? -11.686 -36.421 -12.251 1.00 14.67 192 TRP A N 1
ATOM 898 C CA . TRP A 1 192 ? -10.997 -36.712 -13.499 1.00 13.31 192 TRP A CA 1
ATOM 899 C C . TRP A 1 192 ? -10.170 -37.978 -13.338 1.00 11.66 192 TRP A C 1
ATOM 900 O O . TRP A 1 192 ? -9.522 -38.179 -12.308 1.00 13.86 192 TRP A O 1
ATOM 911 N N . VAL A 1 193 ? -10.191 -38.827 -14.362 1.00 14.39 193 VAL A N 1
ATOM 912 C CA . VAL A 1 193 ? -9.476 -40.097 -14.345 1.00 10.94 193 VAL A CA 1
ATOM 913 C C . VAL A 1 193 ? -8.605 -40.169 -15.589 1.00 12.21 193 VAL A C 1
ATOM 914 O O . VAL A 1 193 ? -9.109 -40.027 -16.709 1.00 13.47 193 VAL A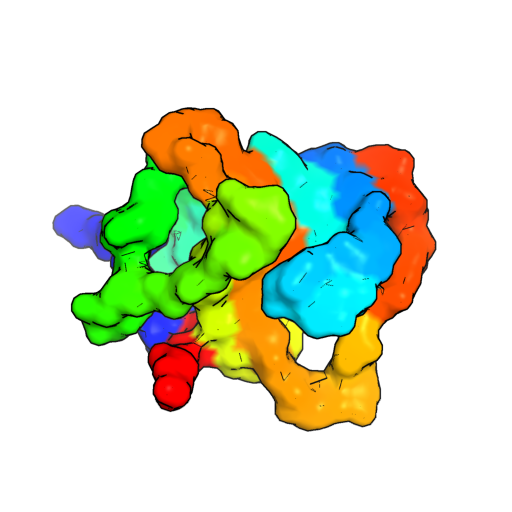 O 1
ATOM 918 N N . TRP A 1 194 ? -7.308 -40.390 -15.399 1.00 13.35 194 TRP A N 1
ATOM 919 C CA . TRP A 1 194 ? -6.436 -40.752 -16.506 1.00 14.31 194 TRP A CA 1
ATOM 920 C C . TRP A 1 194 ? -6.485 -42.261 -16.691 1.00 12.20 194 TRP A C 1
ATOM 921 O O . TRP A 1 194 ? -6.353 -43.013 -15.721 1.00 13.90 194 TRP A O 1
ATOM 932 N N . TRP A 1 195 ? -6.664 -42.702 -17.932 1.00 14.62 195 TRP A N 1
ATOM 933 C CA . TRP A 1 195 ? -6.747 -44.126 -18.235 1.00 15.07 195 TRP A CA 1
ATOM 934 C C . TRP A 1 195 ? -5.998 -44.397 -19.530 1.00 19.13 195 TRP A C 1
ATOM 935 O O . TRP A 1 195 ? -6.316 -43.807 -20.567 1.00 26.64 195 TRP A O 1
ATOM 946 N N . ASP A 1 196 ? -5.007 -45.285 -19.463 1.00 26.26 196 ASP A N 1
ATOM 947 C CA . ASP A 1 196 ? -4.187 -45.639 -20.616 1.00 33.70 196 ASP A CA 1
ATOM 948 C C . ASP A 1 196 ? -4.884 -46.594 -21.575 1.00 36.71 196 ASP A C 1
ATOM 949 O O . ASP A 1 196 ? -4.332 -46.884 -22.643 1.00 31.77 196 ASP A O 1
ATOM 954 N N . GLY A 1 197 ? -6.065 -47.093 -21.223 1.00 23.15 197 GLY A N 1
ATOM 955 C CA . GLY A 1 197 ? -6.715 -48.126 -21.995 1.00 24.82 197 GLY A CA 1
ATOM 956 C C . GLY A 1 197 ? -6.449 -49.533 -21.511 1.00 26.93 197 GLY A C 1
ATOM 957 O O . GLY A 1 197 ? -7.016 -50.480 -22.071 1.00 39.09 197 GLY A O 1
ATOM 958 N N . GLY A 1 198 ? -5.611 -49.701 -20.491 1.00 28.65 198 GLY A N 1
ATOM 959 C CA . GLY A 1 198 ? -5.313 -51.015 -19.958 1.00 31.87 198 GLY A CA 1
ATOM 960 C C . GLY A 1 198 ? -5.868 -51.230 -18.566 1.00 33.18 198 GLY A C 1
ATOM 961 O O . GLY A 1 198 ? -7.083 -51.168 -18.359 1.00 42.82 198 GLY A O 1
ATOM 962 N N . SER A 1 199 ? -4.986 -51.484 -17.599 1.00 29.89 199 SER A N 1
ATOM 963 C CA . SER A 1 199 ? -5.379 -51.732 -16.218 1.00 32.52 199 SER A CA 1
ATOM 964 C C . SER A 1 199 ? -4.665 -50.786 -15.256 1.00 21.76 199 SER A C 1
ATOM 965 O O . SER A 1 199 ? -4.439 -51.122 -14.092 1.00 27.42 199 SER A O 1
ATOM 968 N N . LYS A 1 200 ? -4.293 -49.605 -15.740 1.00 26.59 200 LYS A N 1
ATOM 969 C CA . LYS A 1 200 ? -3.745 -48.540 -14.913 1.00 25.41 200 LYS A CA 1
ATOM 970 C C . LYS A 1 200 ? -4.633 -47.313 -15.046 1.00 17.39 200 LYS A C 1
ATOM 971 O O . LYS A 1 200 ? -5.091 -46.986 -16.146 1.00 19.62 200 LYS A O 1
ATOM 977 N N . ALA A 1 201 ? -4.877 -46.636 -13.926 1.00 20.60 201 ALA A N 1
ATOM 978 C CA . ALA A 1 201 ? -5.705 -45.439 -13.944 1.0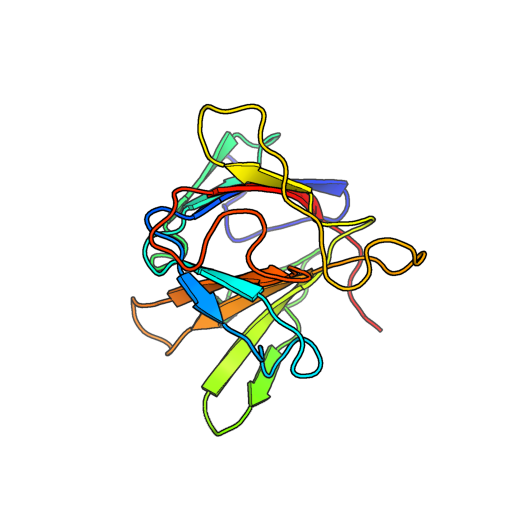0 17.32 201 ALA A CA 1
ATOM 979 C C . ALA A 1 201 ? -5.380 -44.586 -12.727 1.00 16.36 201 ALA A C 1
ATOM 980 O O . ALA A 1 201 ? -5.129 -45.117 -11.643 1.00 18.75 201 ALA A O 1
ATOM 982 N N . TYR A 1 202 ? -5.382 -43.265 -12.918 1.00 15.06 202 TYR A N 1
ATOM 983 C CA . TYR A 1 202 ? -5.135 -42.303 -11.848 1.00 14.14 202 TYR A CA 1
ATOM 984 C C . TYR A 1 202 ? -6.396 -41.482 -11.615 1.00 12.83 202 TYR A C 1
ATOM 985 O O . TYR A 1 202 ? -7.005 -40.996 -12.572 1.00 13.37 202 TYR A O 1
ATOM 994 N N . LEU A 1 203 ? -6.774 -41.316 -10.348 1.00 13.89 203 LEU A N 1
ATOM 995 C CA . LEU A 1 203 ? -7.904 -40.481 -9.954 1.00 14.11 203 LEU A CA 1
ATOM 996 C C . LEU A 1 203 ? -7.382 -39.144 -9.442 1.00 12.55 203 LEU A C 1
ATOM 997 O O . LEU A 1 203 ? -6.473 -39.115 -8.608 1.00 14.89 203 LEU A O 1
ATOM 1002 N N . TYR A 1 204 ? -7.969 -38.046 -9.921 1.00 12.55 204 TYR A N 1
ATOM 1003 C CA . TYR A 1 204 ? -7.543 -36.699 -9.555 1.00 13.80 204 TYR A CA 1
ATOM 1004 C C . TYR A 1 204 ? -8.672 -35.942 -8.868 1.00 15.74 204 TYR A C 1
ATOM 1005 O O . TYR A 1 204 ? -9.827 -36.008 -9.299 1.00 15.32 204 TYR A O 1
ATOM 1014 N N . ILE A 1 205 ? -8.331 -35.190 -7.821 1.00 16.01 205 ILE A N 1
ATOM 1015 C CA . ILE A 1 205 ? -9.270 -34.283 -7.169 1.00 14.35 205 ILE A CA 1
ATOM 1016 C C . ILE A 1 205 ? -8.613 -32.917 -7.021 1.00 16.93 205 ILE A C 1
ATOM 1017 O O . ILE A 1 205 ? -7.431 -32.819 -6.671 1.00 18.17 205 ILE A O 1
ATOM 1022 N N . SER A 1 206 ? -9.384 -31.865 -7.285 1.00 15.33 206 SER A N 1
ATOM 1023 C CA . SER A 1 206 ? -8.849 -30.510 -7.272 1.00 16.12 206 SER A CA 1
ATOM 1024 C C . SER A 1 206 ? -8.442 -30.087 -5.865 1.00 18.61 206 SER A C 1
ATOM 1025 O O . SER A 1 206 ? -9.166 -30.315 -4.893 1.00 16.93 206 SER A O 1
ATOM 1028 N N . THR A 1 207 ? -7.270 -29.463 -5.762 1.00 16.13 207 THR A N 1
ATOM 1029 C CA . THR A 1 207 ? -6.794 -28.907 -4.505 1.00 14.13 207 THR A CA 1
ATOM 1030 C C . THR A 1 207 ? -6.158 -27.553 -4.779 1.00 19.51 207 THR A C 1
ATOM 1031 O O . THR A 1 207 ? -5.659 -27.296 -5.877 1.00 17.44 207 THR A O 1
ATOM 1035 N N . TYR A 1 208 ? -6.200 -26.673 -3.778 1.00 15.30 208 TYR A N 1
ATOM 1036 C CA . TYR A 1 208 ? -5.590 -25.360 -3.954 1.00 15.95 208 TYR A CA 1
ATOM 1037 C C . TYR A 1 208 ? -4.083 -25.409 -3.737 1.00 16.89 208 TYR A C 1
ATOM 1038 O O . TYR A 1 208 ? -3.330 -24.728 -4.444 1.00 19.21 208 TYR A O 1
ATOM 1047 N N . THR A 1 209 ? -3.631 -26.197 -2.768 1.00 16.11 209 THR A N 1
ATOM 1048 C CA . THR A 1 209 ? -2.220 -26.281 -2.416 1.00 19.60 209 THR A CA 1
ATOM 1049 C C . THR A 1 209 ? -2.010 -27.550 -1.596 1.00 19.55 209 THR A C 1
ATOM 1050 O O . THR A 1 209 ? -2.897 -28.406 -1.508 1.00 17.17 209 THR A O 1
ATOM 1054 N N . THR A 1 210 ? -0.830 -27.673 -0.994 1.00 17.19 210 THR A N 1
ATOM 1055 C CA . THR A 1 210 ? -0.458 -28.856 -0.215 1.00 16.76 210 THR A CA 1
ATOM 1056 C C . THR A 1 210 ? -0.951 -28.772 1.228 1.00 19.89 210 THR A C 1
ATOM 1057 O O . THR A 1 210 ? -0.179 -28.975 2.165 1.00 22.41 210 THR A O 1
ATOM 1061 N N . MET A 1 211 ? -2.242 -28.494 1.433 1.00 21.08 211 MET A N 1
ATOM 1062 C CA . MET A 1 211 ? -2.741 -28.385 2.801 1.00 20.38 211 MET A CA 1
ATOM 1063 C C . MET A 1 211 ? -2.760 -29.731 3.516 1.00 20.56 211 MET A C 1
ATOM 1064 O O . MET A 1 211 ? -2.785 -29.763 4.751 1.00 20.92 211 MET A O 1
ATOM 1069 N N . LEU A 1 212 ? -2.740 -30.838 2.771 1.00 19.77 212 LEU A N 1
ATOM 1070 C CA . LEU A 1 212 ? -2.614 -32.172 3.344 1.00 17.95 212 LEU A CA 1
ATOM 1071 C C . LEU A 1 212 ? -1.222 -32.755 3.126 1.00 23.14 212 LEU A C 1
ATOM 1072 O O . LEU A 1 212 ? -1.033 -33.969 3.253 1.00 20.83 212 LEU A O 1
ATOM 1077 N N . GLY A 1 213 ? -0.246 -31.914 2.795 1.00 21.64 213 GLY A N 1
ATOM 1078 C CA . GLY A 1 213 ? 1.096 -32.371 2.512 1.00 21.31 213 GLY A CA 1
ATOM 1079 C C . GLY A 1 213 ? 1.329 -32.611 1.032 1.00 24.42 213 GLY A C 1
ATOM 1080 O O . GLY A 1 213 ? 0.411 -32.621 0.209 1.00 21.78 213 GLY A O 1
ATOM 1081 N N . ALA A 1 214 ? 2.604 -32.799 0.689 1.00 25.03 214 ALA A N 1
ATOM 1082 C CA . ALA A 1 214 ? 2.971 -33.080 -0.693 1.00 25.06 214 ALA A CA 1
ATOM 1083 C C . ALA A 1 214 ? 2.721 -34.530 -1.083 1.00 23.57 214 ALA A C 1
ATOM 1084 O O . ALA A 1 214 ? 2.710 -34.843 -2.278 1.00 20.33 214 ALA A O 1
ATOM 1086 N N . GLY A 1 215 ? 2.518 -35.416 -0.111 1.00 21.33 215 GLY A N 1
ATOM 1087 C CA . GLY A 1 215 ? 2.329 -36.819 -0.388 1.00 19.44 215 GLY A CA 1
ATOM 1088 C C . GLY A 1 215 ? 3.560 -37.630 -0.038 1.00 26.27 215 GLY A C 1
ATOM 1089 O O . GLY A 1 215 ? 4.677 -37.107 0.007 1.00 24.54 215 GLY A O 1
ATOM 1090 N N . PRO A 1 216 ? 3.384 -38.938 0.203 1.00 21.77 216 PRO A N 1
ATOM 1091 C CA . PRO A 1 216 ? 2.107 -39.655 0.118 1.00 17.85 216 PRO A CA 1
ATOM 1092 C C . PRO A 1 216 ? 1.192 -39.412 1.311 1.00 22.53 216 PRO A C 1
ATOM 1093 O O . PRO A 1 216 ? 1.653 -39.387 2.452 1.00 23.84 216 PRO A O 1
ATOM 1097 N N . VAL A 1 217 ? -0.095 -39.223 1.038 1.00 19.07 217 VAL A N 1
ATOM 1098 C CA . VAL A 1 217 ? -1.098 -39.052 2.081 1.00 18.28 217 VAL A CA 1
ATOM 1099 C C . VAL A 1 217 ? -2.364 -39.777 1.649 1.00 18.69 217 VAL A C 1
ATOM 1100 O O . VAL A 1 217 ? -2.787 -39.675 0.493 1.00 17.96 217 VAL A O 1
ATOM 1104 N N . ASN A 1 218 ? -2.961 -40.521 2.577 1.00 19.83 218 ASN A N 1
ATOM 1105 C CA . ASN A 1 218 ? -4.220 -41.202 2.307 1.00 16.63 218 ASN A CA 1
ATOM 1106 C C . ASN A 1 218 ? -5.359 -40.194 2.374 1.00 17.26 218 ASN A C 1
ATOM 1107 O O . ASN A 1 218 ? -5.550 -39.532 3.399 1.00 16.81 218 ASN A O 1
ATOM 1112 N N . ILE A 1 219 ? -6.115 -40.080 1.285 1.00 16.75 219 ILE A N 1
ATOM 1113 C CA . ILE A 1 219 ? -7.175 -39.090 1.156 1.00 14.37 219 ILE A CA 1
ATOM 1114 C C . ILE A 1 219 ? -8.489 -39.806 0.878 1.00 16.51 219 ILE A C 1
ATOM 1115 O O . ILE A 1 219 ? -8.524 -40.794 0.137 1.00 15.76 219 ILE A O 1
ATOM 1120 N N . THR A 1 220 ? -9.562 -39.317 1.493 1.00 14.29 220 THR A N 1
ATOM 1121 C CA . THR A 1 220 ? -10.919 -39.751 1.200 1.00 14.09 220 THR A CA 1
ATOM 1122 C C . THR A 1 220 ? -11.685 -38.582 0.595 1.00 16.49 220 THR A C 1
ATOM 1123 O O . THR A 1 220 ? -11.486 -37.433 0.995 1.00 14.78 220 THR A O 1
ATOM 1127 N N . GLY A 1 221 ? -12.551 -38.874 -0.378 1.00 14.85 221 GLY A N 1
ATOM 1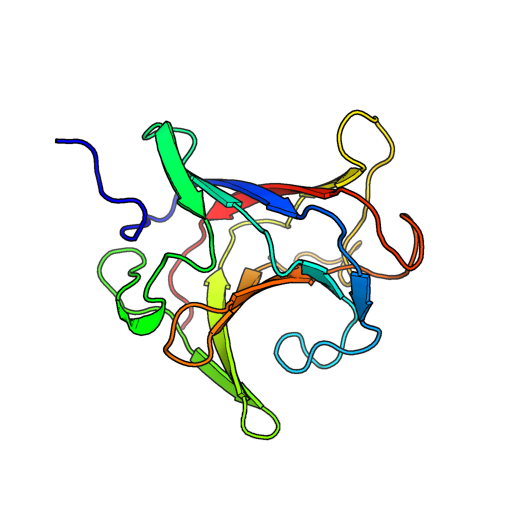128 C CA . GLY A 1 221 ? -13.299 -37.843 -1.057 1.00 16.31 221 GLY A CA 1
ATOM 1129 C C . GLY A 1 221 ? -14.771 -38.205 -1.162 1.00 16.30 221 GLY A C 1
ATOM 1130 O O . GLY A 1 221 ? -15.151 -39.373 -1.106 1.00 15.13 221 GLY A O 1
ATOM 1131 N N . LEU A 1 222 ? -15.593 -37.171 -1.329 1.00 14.42 222 LEU A N 1
ATOM 1132 C CA . LEU A 1 222 ? -17.041 -37.346 -1.352 1.00 12.67 222 LEU A CA 1
ATOM 1133 C C . LEU A 1 222 ? -17.671 -36.284 -2.241 1.00 14.51 222 LEU A C 1
ATOM 1134 O O . LEU A 1 222 ? -17.365 -35.096 -2.102 1.00 13.27 222 LEU A O 1
ATOM 1139 N N . GLY A 1 223 ? -18.561 -36.707 -3.136 1.00 12.47 223 GLY A N 1
ATOM 1140 C CA . GLY A 1 223 ? -19.250 -35.757 -3.991 1.00 12.28 223 GLY A CA 1
ATOM 1141 C C . GLY A 1 223 ? -20.584 -36.297 -4.455 1.00 13.04 223 GLY A C 1
ATOM 1142 O O . GLY A 1 223 ? -20.922 -37.463 -4.238 1.00 15.23 223 GLY A O 1
ATOM 1143 N N . ALA A 1 224 ? -21.353 -35.415 -5.086 1.00 13.57 224 ALA A N 1
ATOM 1144 C CA . ALA A 1 224 ? -22.615 -35.770 -5.723 1.00 14.71 224 ALA A CA 1
ATOM 1145 C C . ALA A 1 224 ? -22.457 -35.636 -7.230 1.00 13.44 224 ALA A C 1
ATOM 1146 O O . ALA A 1 224 ? -22.019 -34.590 -7.717 1.00 15.04 224 ALA A O 1
ATOM 1148 N N . VAL A 1 225 ? -22.806 -36.695 -7.963 1.00 14.09 225 VAL A N 1
ATOM 1149 C CA . VAL A 1 225 ? -22.622 -36.702 -9.411 1.00 11.69 225 VAL A CA 1
ATOM 1150 C C . VAL A 1 225 ? -23.565 -35.692 -10.051 1.00 15.67 225 VAL A C 1
ATOM 1151 O O . VAL A 1 225 ? -24.765 -35.657 -9.748 1.00 15.16 225 VAL A O 1
ATOM 1155 N N . GLY A 1 226 ? -23.028 -34.873 -10.952 1.00 14.00 226 GLY A N 1
ATOM 1156 C CA . GLY A 1 226 ? -23.779 -33.792 -11.545 1.00 16.86 226 GLY A CA 1
ATOM 1157 C C . GLY A 1 226 ? -24.376 -34.141 -12.892 1.00 21.06 226 GLY A C 1
ATOM 1158 O O . GLY A 1 226 ? -24.472 -35.311 -13.276 1.00 20.36 226 GLY A O 1
ATOM 1159 N N . PRO A 1 227 ? -24.801 -33.122 -13.632 1.00 21.39 227 PRO A N 1
ATOM 1160 C CA . PRO A 1 227 ? -25.415 -33.350 -14.942 1.00 18.97 227 PRO A CA 1
ATOM 1161 C C . PRO A 1 227 ? -24.363 -33.481 -16.034 1.00 19.41 227 PRO A C 1
ATOM 1162 O O . PRO A 1 227 ? -23.188 -33.159 -15.855 1.00 20.47 227 PRO A O 1
ATOM 1166 N N . ASN A 1 228 ? -24.817 -33.959 -17.188 1.00 23.20 228 ASN A N 1
ATOM 1167 C CA . ASN A 1 228 ? -23.931 -34.081 -18.334 1.00 30.05 228 ASN A CA 1
ATOM 1168 C C . ASN A 1 228 ? -23.498 -32.695 -18.810 1.00 32.12 228 ASN A C 1
ATOM 1169 O O . ASN A 1 228 ? -24.321 -31.778 -18.889 1.00 40.02 228 ASN A O 1
ATOM 1174 N N . PRO A 1 229 ? -22.221 -32.514 -19.142 1.00 49.16 229 PRO A N 1
ATOM 1175 C CA . PRO A 1 229 ? -21.741 -31.178 -19.516 1.00 50.20 229 PRO A CA 1
ATOM 1176 C C . PRO A 1 229 ? -22.137 -30.819 -20.940 1.00 58.42 229 PRO A C 1
ATOM 1177 O O . PRO A 1 229 ? -22.091 -31.653 -21.847 1.00 65.83 229 PRO A O 1
ATOM 1181 N N . VAL A 1 230 ? -22.528 -29.558 -21.131 1.00 70.93 230 VAL A N 1
ATOM 1182 C CA . VAL A 1 230 ? -22.959 -29.077 -22.444 1.00 78.32 230 VAL A CA 1
ATOM 1183 C C . VAL A 1 230 ? -21.742 -28.740 -23.302 1.00 74.43 230 VAL A C 1
ATOM 1184 O O . VAL A 1 230 ? -21.606 -29.219 -24.429 1.00 80.72 230 VAL A O 1
#

Solvent-accessible surface area: 7346 Å² total; per-residue (Å²): 189,55,48,76,23,36,60,4,138,48,48,13,55,0,92,0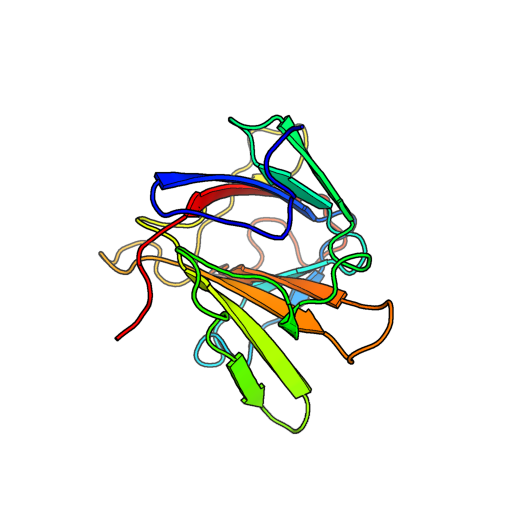,24,0,41,45,0,57,44,24,120,71,4,42,14,24,56,69,63,7,0,0,58,1,84,92,2,44,1,18,3,72,89,42,43,67,158,27,40,0,30,88,7,132,3,70,110,1,31,1,66,68,108,73,15,82,120,54,85,56,111,63,80,45,21,15,25,2,12,5,88,38,74,4,75,0,49,54,94,82,58,144,109,63,12,98,4,74,46,102,120,57,147,74,64,13,18,1,17,2,33,17,81,48,44,91,123,2,51,1,20,0,11,0,94,48,56,31,7,32,66,30,99,11,72,2,6,0,56,8,32,0,0,83,35,64,204

Radius of gyration: 14.09 Å; Cα contacts (8 Å, |Δi|>4): 402; chains: 1; bounding box: 32×38×36 Å

B-factor: mean 22.71, std 11.02, range [10.15, 81.67]

Foldseek 3Di:
DFDAPLEAEFQWKKKKKAAWWAKDCADQVVRGHIKIKHFFMKIARVVRGHIDTPLQDQQQSRDYVNHRFDWDADPRWIKGKQWFQAEKWKAFPPDPHTFAFLPRPDNDTFIWMKTHPRHRTIMIIHGGNDQSVHRTRTIMMIMTGGHDHDD

Secondary structure (DSSP, 8-state):
-PPPTTEE-TT-EEEEEEEEEEEEEEETTTTTEEEEEESS-EEEETTT--EEEGGGS-GGG-EETTEEPPEEEETTEEEEEEEEEEEEEEEETTSS-B---TTTTSS---EEEEEE-SSS-EEEEEE-SS-TT-SS-EEEEEEEEE-PPP-

Sequence (151 aa):
PARPITNWRSGDVVWVTLPSSAEYAQSQSSAMGSHPAYWSEEATIINVATGQRAAVSSSIKWDQVTLNGKALHKETHSGLVYYQLPLMGKINFWQQGTTKAGYTYNYNTTDSDSLWVWWDGGSKAYLYISTYTTMLGAGPVNITGLGAVGPNPV

Nearest PDB structures (foldseek):
  7bv0-assembly1_A  TM=1.007E+00  e=5.653E-33  Paslahepevirus balayani
  8pmx-assembly1_B  TM=9.707E-01  e=3.634E-27  Hepatitis E virus rat/R63/DEU/2009
  8pmz-assembly1_C  TM=9.338E-01  e=1.647E-19  Paslahepevirus balayani
  3rkc-assembly1_B  TM=9.325E-01  e=2.294E-19  Paslahepevirus balayani
  9iy2-assembly2_B  TM=9.291E-01  e=8.177E-19  Hepatitis E virus (strain Pakistan)

InterPro domains:
  IPR004261 Hepatitis E virus structural protein 2, N-terminal domain [PF03014] (110-300)
  IPR029053 Viral coat protein subunit [G3DSA:2.60.120.20] (117-307)
  IPR048794 Structural protein 2, C-terminal domain [PF20752] (446-520)
  IPR048794 Structural protein 2, C-terminal domain [PF20752] (523-583)
  IPR048802 Structural protein 2, second domain [PF20751] (303-441)

Organism: Hepatitis E virus (NCBI:txid1678143)